Protein AF-A0A3D3G261-F1 (afdb_monomer_lite)

Radius of gyration: 17.69 Å; chains: 1; bounding box: 42×49×41 Å

Organism: Acinetobacter radioresistens (NCBI:txid40216)

InterPro domains:
  IPR010373 Protein of unknown function DUF968 [PF06147] (22-78)

Structure (mmCIF, N/CA/C/O backbone):
data_AF-A0A3D3G261-F1
#
_entry.id   AF-A0A3D3G261-F1
#
loop_
_atom_site.group_PDB
_atom_site.id
_atom_site.type_symbol
_atom_site.label_atom_id
_atom_site.label_alt_id
_atom_site.label_comp_id
_atom_site.label_asym_id
_atom_site.label_entity_id
_atom_site.label_seq_id
_atom_site.pdbx_PDB_ins_code
_atom_site.Cartn_x
_atom_site.Cartn_y
_atom_site.Cartn_z
_atom_site.occupancy
_atom_site.B_iso_or_equiv
_atom_site.auth_seq_id
_atom_site.auth_comp_id
_atom_site.auth_asym_id
_atom_site.auth_atom_id
_atom_site.pdbx_PDB_model_num
ATOM 1 N N . MET A 1 1 ? -29.586 39.610 -26.953 1.00 42.31 1 MET A N 1
ATOM 2 C CA . MET A 1 1 ? -29.216 38.236 -27.355 1.00 42.31 1 MET A CA 1
ATOM 3 C C . MET A 1 1 ? -28.217 37.709 -26.337 1.00 42.31 1 MET A C 1
ATOM 5 O O . MET A 1 1 ? -27.183 38.334 -26.159 1.00 42.31 1 MET A O 1
ATOM 9 N N . LYS A 1 2 ? -28.576 36.661 -25.588 1.00 39.91 2 LYS A N 1
ATOM 10 C CA . LYS A 1 2 ? -27.674 35.988 -24.641 1.00 39.91 2 LYS A CA 1
ATOM 11 C C . LYS A 1 2 ? -26.775 35.036 -25.433 1.00 39.91 2 LYS A C 1
ATOM 13 O O . LYS A 1 2 ? -27.309 34.235 -26.191 1.00 39.91 2 LYS A O 1
ATOM 18 N N . SER A 1 3 ? -25.463 35.114 -25.237 1.00 39.12 3 SER A N 1
ATOM 19 C CA . SER A 1 3 ? -24.551 34.012 -25.546 1.00 39.12 3 SER A CA 1
ATOM 20 C C . SER A 1 3 ? -24.027 33.495 -24.217 1.00 39.12 3 SER A C 1
ATOM 22 O O . SER A 1 3 ? -23.268 34.179 -23.536 1.00 39.12 3 SER A O 1
ATOM 24 N N . SER A 1 4 ? -24.539 32.337 -23.821 1.00 49.38 4 SER A N 1
ATOM 25 C CA . SER A 1 4 ? -24.082 31.563 -22.673 1.00 49.38 4 SER A CA 1
ATOM 26 C C . SER A 1 4 ? -22.962 30.639 -23.138 1.00 49.38 4 SER A C 1
ATOM 28 O O . SER A 1 4 ? -23.139 29.989 -24.166 1.00 49.38 4 SER A O 1
ATOM 30 N N . ASN A 1 5 ? -21.854 30.588 -22.396 1.00 48.97 5 ASN A N 1
ATOM 31 C CA . ASN A 1 5 ? -21.155 29.368 -21.955 1.00 48.97 5 ASN A CA 1
ATOM 32 C C . ASN A 1 5 ? -19.694 29.692 -21.622 1.00 48.97 5 ASN A C 1
ATOM 34 O O . ASN A 1 5 ? -18.813 29.447 -22.430 1.00 48.97 5 ASN A O 1
ATOM 38 N N . ASP A 1 6 ? -19.454 30.205 -20.414 1.00 46.09 6 ASP A N 1
ATOM 39 C CA . ASP A 1 6 ? -18.110 30.328 -19.830 1.00 46.09 6 ASP A CA 1
ATOM 40 C C . ASP A 1 6 ? -18.169 30.055 -18.316 1.00 46.09 6 ASP A C 1
ATOM 42 O O . ASP A 1 6 ? -17.731 30.868 -17.508 1.00 46.09 6 ASP A O 1
ATOM 46 N N . ILE A 1 7 ? -18.794 28.953 -17.881 1.00 48.66 7 ILE A N 1
ATOM 47 C CA . ILE A 1 7 ? -18.802 28.559 -16.458 1.00 48.66 7 ILE A CA 1
ATOM 48 C C . ILE A 1 7 ? -18.852 27.025 -16.339 1.00 48.66 7 ILE A C 1
ATOM 50 O O . ILE A 1 7 ? -19.886 26.472 -15.990 1.00 48.66 7 ILE A O 1
ATOM 54 N N . GLU A 1 8 ? -17.762 26.311 -16.643 1.00 48.59 8 GLU A N 1
ATOM 55 C CA . GLU A 1 8 ? -17.698 24.858 -16.350 1.00 48.59 8 GLU A CA 1
ATOM 56 C C . GLU A 1 8 ? -16.297 24.306 -15.998 1.00 48.59 8 GLU A C 1
ATOM 58 O O . GLU A 1 8 ? -16.160 23.133 -15.686 1.00 48.59 8 GLU A O 1
ATOM 63 N N . SER A 1 9 ? -15.236 25.123 -15.947 1.00 50.16 9 SER A N 1
ATOM 64 C CA . SER A 1 9 ? -13.862 24.621 -15.713 1.00 50.16 9 SER A CA 1
ATOM 65 C C . SER A 1 9 ? -13.425 24.549 -14.237 1.00 50.16 9 SER A C 1
ATOM 67 O O . SER A 1 9 ? -12.404 23.941 -13.909 1.00 50.16 9 SER A O 1
ATOM 69 N N . GLY A 1 10 ? -14.180 25.163 -13.318 1.00 49.00 10 GLY A N 1
ATOM 70 C CA . GLY A 1 10 ? -13.789 25.298 -11.906 1.00 49.00 10 GLY A CA 1
ATOM 71 C C . GLY A 1 10 ? -14.226 24.151 -10.988 1.00 49.00 10 GLY A C 1
ATOM 72 O O . GLY A 1 10 ? -13.541 23.858 -10.010 1.00 49.00 10 GLY A O 1
ATOM 73 N N . GLN A 1 11 ? -15.344 23.484 -11.288 1.00 49.16 11 GLN A N 1
ATOM 74 C CA . GLN A 1 11 ? -15.883 22.421 -10.427 1.00 49.16 11 GLN A CA 1
ATOM 75 C C . GLN A 1 11 ? -15.216 21.065 -10.694 1.00 49.16 11 GLN A C 1
ATOM 77 O O . GLN A 1 11 ? -14.853 20.380 -9.736 1.00 49.16 11 GLN A O 1
ATOM 82 N N . GLU A 1 12 ? -14.934 20.742 -11.961 1.00 46.66 12 GLU A N 1
ATOM 83 C CA . GLU A 1 12 ? -14.313 19.475 -12.379 1.00 46.66 12 GLU A CA 1
ATOM 84 C C . GLU A 1 12 ? -12.937 19.250 -11.728 1.00 46.66 12 GLU A C 1
ATOM 86 O O . GLU A 1 12 ? -12.619 18.162 -11.246 1.00 46.66 12 GLU A O 1
ATOM 91 N N . THR A 1 13 ? -12.119 20.305 -11.638 1.00 55.56 13 THR A N 1
ATOM 92 C CA . THR A 1 13 ? -10.771 20.219 -11.054 1.00 55.56 13 THR A CA 1
ATOM 93 C C . THR A 1 13 ? -10.806 19.984 -9.544 1.00 55.56 13 THR A C 1
ATOM 95 O O . THR A 1 13 ? -9.981 19.235 -9.022 1.00 55.56 13 THR A O 1
ATOM 98 N N . SER A 1 14 ? -11.784 20.559 -8.838 1.00 56.22 14 SER A N 1
ATOM 99 C CA . SER A 1 14 ? -11.952 20.368 -7.394 1.00 56.22 14 SER A CA 1
ATOM 100 C C . SER A 1 14 ? -12.383 18.938 -7.048 1.00 56.22 14 SER A C 1
ATOM 102 O O . SER A 1 14 ? -11.881 18.354 -6.085 1.00 56.22 14 SER A O 1
ATOM 104 N N . GLU A 1 15 ? -13.235 18.336 -7.879 1.00 54.88 15 GLU A N 1
ATOM 105 C CA . GLU A 1 15 ? -13.742 16.977 -7.697 1.00 54.88 15 GLU A CA 1
ATOM 106 C C . GLU A 1 15 ? -12.675 15.933 -8.069 1.00 54.88 15 GLU A C 1
ATOM 108 O O . GLU A 1 15 ? -12.423 15.001 -7.304 1.00 54.88 15 GLU A O 1
ATOM 113 N N . LEU A 1 16 ? -11.914 16.163 -9.146 1.00 53.88 16 LEU A N 1
ATOM 114 C CA . LEU A 1 16 ? -10.746 15.352 -9.523 1.00 53.88 16 LEU A CA 1
ATOM 115 C C . LEU A 1 16 ? -9.608 15.412 -8.484 1.00 53.88 16 LEU A C 1
ATOM 117 O O . LEU A 1 16 ? -8.972 14.393 -8.192 1.00 53.88 16 LEU A O 1
ATOM 121 N N . ILE A 1 17 ? -9.349 16.581 -7.882 1.00 55.88 17 ILE A N 1
ATOM 122 C CA . ILE A 1 17 ? -8.386 16.725 -6.773 1.00 55.88 17 ILE A CA 1
ATOM 123 C C . ILE A 1 17 ? -8.905 16.004 -5.518 1.00 55.88 17 ILE A C 1
ATOM 125 O O . ILE A 1 17 ? -8.135 15.286 -4.866 1.00 55.88 17 ILE A O 1
ATOM 129 N N . SER A 1 18 ? -10.204 16.129 -5.223 1.00 55.88 18 SER A N 1
ATOM 130 C CA . SER A 1 18 ? -10.893 15.415 -4.138 1.00 55.88 18 SER A CA 1
ATOM 131 C C . SER A 1 18 ? -10.806 13.887 -4.308 1.00 55.88 18 SER A C 1
ATOM 133 O O . SER A 1 18 ? -10.537 13.167 -3.346 1.00 55.88 18 SER A O 1
ATOM 135 N N . MET A 1 19 ? -10.872 13.369 -5.542 1.00 61.16 19 MET A N 1
ATOM 136 C CA . MET A 1 19 ? -10.706 11.935 -5.837 1.00 61.16 19 MET A CA 1
ATOM 137 C C . MET A 1 19 ? -9.276 11.404 -5.611 1.00 61.16 19 MET A C 1
ATOM 139 O O . MET A 1 19 ? -9.088 10.201 -5.402 1.00 61.16 19 MET A O 1
ATOM 143 N N . LYS A 1 20 ? -8.240 12.258 -5.630 1.00 80.56 20 LYS A N 1
ATOM 144 C CA . LYS A 1 20 ? -6.840 11.825 -5.436 1.00 80.56 20 LYS A CA 1
ATOM 145 C C . LYS A 1 20 ? -6.462 11.664 -3.963 1.00 80.56 20 LYS A C 1
ATOM 147 O O . LYS A 1 20 ? -5.583 10.853 -3.650 1.00 80.56 20 LYS A O 1
ATOM 152 N N . ARG A 1 21 ? -7.073 12.441 -3.064 1.00 92.31 21 ARG A N 1
ATOM 153 C CA . ARG A 1 21 ? -6.709 12.506 -1.639 1.00 92.31 21 ARG A CA 1
ATOM 154 C C . ARG A 1 21 ? -7.916 12.186 -0.758 1.00 92.31 21 ARG A C 1
ATOM 156 O O . ARG A 1 21 ? -8.850 12.966 -0.669 1.00 92.31 21 ARG A O 1
ATOM 163 N N . ASN A 1 22 ? -7.870 11.070 -0.039 1.00 94.06 22 ASN A N 1
ATOM 164 C CA . ASN A 1 22 ? -8.945 10.614 0.836 1.00 94.06 22 ASN A CA 1
ATOM 165 C C . ASN A 1 22 ? -8.391 10.253 2.219 1.00 94.06 22 ASN A C 1
ATOM 167 O O . ASN A 1 22 ? -7.967 9.126 2.491 1.00 94.06 22 ASN A O 1
ATOM 171 N N . HIS A 1 23 ? -8.423 11.230 3.123 1.00 94.31 23 HIS A N 1
ATOM 172 C CA . HIS A 1 23 ? -7.859 11.091 4.465 1.00 94.31 23 HIS A CA 1
ATOM 173 C C . HIS A 1 23 ? -8.599 10.032 5.295 1.00 94.31 23 HIS A C 1
ATOM 175 O O . HIS A 1 23 ? -7.957 9.309 6.059 1.00 94.31 23 HIS A O 1
ATOM 181 N N . LYS A 1 24 ? -9.920 9.890 5.102 1.00 94.38 24 LYS A N 1
ATOM 182 C CA . LYS A 1 24 ? -10.739 8.871 5.777 1.00 94.38 24 LYS A CA 1
ATOM 183 C C . LYS A 1 24 ? -10.292 7.464 5.384 1.00 94.38 24 LYS A C 1
ATOM 185 O O . LYS A 1 24 ? -10.028 6.642 6.260 1.00 94.38 24 LYS A O 1
ATOM 190 N N . ARG A 1 25 ? -10.096 7.215 4.085 1.00 95.06 25 ARG A N 1
ATOM 191 C CA . ARG A 1 25 ? -9.552 5.945 3.585 1.00 95.06 25 ARG A CA 1
ATOM 192 C C . ARG A 1 25 ? -8.174 5.665 4.171 1.00 95.06 25 ARG A C 1
ATOM 194 O O . ARG A 1 25 ? -7.955 4.584 4.706 1.00 95.06 25 ARG A O 1
ATOM 201 N N . LEU A 1 26 ? -7.254 6.632 4.131 1.00 97.25 26 LEU A N 1
ATOM 202 C CA . LEU A 1 26 ? -5.912 6.436 4.692 1.00 97.25 26 LEU A CA 1
ATOM 203 C C . LEU A 1 26 ? -5.942 6.134 6.197 1.00 97.25 26 LEU A C 1
ATOM 205 O O . LEU A 1 26 ? -5.111 5.368 6.685 1.00 97.25 26 LEU A O 1
ATOM 209 N N . ALA A 1 27 ? -6.857 6.748 6.949 1.00 97.00 27 ALA A N 1
ATOM 210 C CA . ALA A 1 27 ? -7.041 6.451 8.366 1.00 97.00 27 ALA A CA 1
ATOM 211 C C . ALA A 1 27 ? -7.556 5.019 8.578 1.00 97.00 27 ALA A C 1
ATOM 213 O O . ALA A 1 27 ? -7.028 4.316 9.436 1.00 97.00 27 ALA A O 1
ATOM 214 N N . ALA A 1 28 ? -8.518 4.563 7.771 1.00 96.88 28 ALA A N 1
ATOM 215 C CA . ALA A 1 28 ? -9.035 3.197 7.831 1.00 96.88 28 ALA A CA 1
ATOM 216 C C . ALA A 1 28 ? -7.965 2.151 7.467 1.00 96.88 28 ALA A C 1
ATOM 218 O O . ALA A 1 28 ? -7.775 1.188 8.204 1.00 96.88 28 ALA A O 1
ATOM 219 N N . ILE A 1 29 ? -7.180 2.386 6.408 1.00 97.81 29 ILE A N 1
ATOM 220 C CA . ILE A 1 29 ? -6.074 1.505 5.986 1.00 97.81 29 ILE A CA 1
ATOM 221 C C . ILE A 1 29 ? -5.067 1.264 7.117 1.00 97.81 29 ILE A C 1
ATOM 223 O O . ILE A 1 29 ? -4.633 0.134 7.325 1.00 97.81 29 ILE A O 1
ATOM 227 N N . ARG A 1 30 ? -4.696 2.310 7.868 1.00 97.88 30 ARG A N 1
ATOM 228 C CA . ARG A 1 30 ? -3.716 2.205 8.967 1.00 97.88 30 ARG A CA 1
ATOM 229 C C . ARG A 1 30 ? -4.205 1.365 10.150 1.00 97.88 30 ARG A C 1
ATOM 231 O O . ARG A 1 30 ? -3.378 0.934 10.945 1.00 97.88 30 ARG A O 1
ATOM 238 N N . LYS A 1 31 ? -5.516 1.135 10.266 1.00 97.19 31 LYS A N 1
ATOM 239 C CA . LYS A 1 31 ? -6.111 0.271 11.297 1.00 97.19 31 LYS A CA 1
ATOM 240 C C . LYS A 1 31 ? -6.112 -1.208 10.903 1.00 97.19 31 LYS A C 1
ATOM 242 O O . LYS A 1 31 ? -6.310 -2.055 11.765 1.00 97.19 31 LYS A O 1
ATOM 247 N N . LEU A 1 32 ? -5.912 -1.529 9.622 1.00 97.69 32 LEU A N 1
ATOM 248 C CA . LEU A 1 32 ? -5.862 -2.913 9.158 1.00 97.69 32 LEU A CA 1
ATOM 249 C C . LEU A 1 32 ? -4.483 -3.532 9.439 1.00 97.69 32 LEU A C 1
ATOM 251 O O . LEU A 1 32 ? -3.465 -2.839 9.318 1.00 97.69 32 LEU A O 1
ATOM 255 N N . PRO A 1 33 ? -4.399 -4.841 9.735 1.00 98.25 33 PRO A N 1
ATOM 256 C CA . PRO A 1 33 ? -3.119 -5.531 9.806 1.00 98.25 33 PRO A CA 1
ATOM 257 C C . PRO A 1 33 ? -2.414 -5.517 8.445 1.00 98.25 33 PRO A C 1
ATOM 259 O O . PRO A 1 33 ? -3.030 -5.325 7.390 1.00 98.25 33 PRO A O 1
ATOM 262 N N . CYS A 1 34 ? -1.101 -5.723 8.470 1.00 98.69 34 CYS A N 1
ATOM 263 C CA . CYS A 1 34 ? -0.274 -5.779 7.276 1.00 98.69 34 CYS A CA 1
ATOM 264 C C . CYS A 1 34 ? -0.804 -6.878 6.355 1.00 98.69 34 CYS A C 1
ATOM 266 O O . CYS A 1 34 ? -0.785 -8.053 6.722 1.00 98.69 34 CYS A O 1
ATOM 268 N N . ILE A 1 35 ? -1.228 -6.517 5.146 1.00 98.62 35 ILE A N 1
ATOM 269 C CA . ILE A 1 35 ? -1.879 -7.448 4.221 1.00 98.62 35 ILE A CA 1
ATOM 270 C C . ILE A 1 35 ? -0.965 -8.609 3.804 1.00 98.62 35 ILE A C 1
ATOM 272 O O . ILE A 1 35 ? -1.442 -9.687 3.445 1.00 98.62 35 ILE A O 1
ATOM 276 N N . ARG A 1 36 ? 0.355 -8.396 3.888 1.00 98.25 36 ARG A N 1
ATOM 277 C CA . ARG A 1 36 ? 1.379 -9.390 3.563 1.00 98.25 36 ARG A CA 1
ATOM 278 C C . ARG A 1 36 ? 1.691 -10.339 4.719 1.00 98.25 36 ARG A C 1
ATOM 280 O O . ARG A 1 36 ? 1.789 -11.536 4.486 1.00 98.25 36 ARG A O 1
ATOM 287 N N . CYS A 1 37 ? 1.920 -9.822 5.929 1.00 98.25 37 CYS A N 1
ATOM 288 C CA . CYS A 1 37 ? 2.473 -10.621 7.036 1.00 98.25 37 CYS A CA 1
ATOM 289 C C . CYS A 1 37 ? 1.646 -10.619 8.327 1.00 98.25 37 CYS A C 1
ATOM 291 O O . CYS A 1 37 ? 2.067 -11.221 9.308 1.00 98.25 37 CYS A O 1
ATOM 293 N N . GLY A 1 38 ? 0.513 -9.920 8.368 1.00 98.25 38 GLY A N 1
ATOM 294 C CA . GLY A 1 38 ? -0.391 -9.907 9.521 1.00 98.25 38 GLY A CA 1
ATOM 295 C C . GLY A 1 38 ? 0.040 -9.028 10.698 1.00 98.25 38 GLY A C 1
ATOM 296 O O . GLY A 1 38 ? -0.700 -8.935 11.669 1.00 98.25 38 GLY A O 1
ATOM 297 N N . ASN A 1 39 ? 1.194 -8.351 10.636 1.00 98.38 39 ASN A N 1
ATOM 298 C CA . ASN A 1 39 ? 1.617 -7.433 11.700 1.00 98.38 39 ASN A CA 1
ATOM 299 C C . ASN A 1 39 ? 0.524 -6.373 11.984 1.00 98.38 39 ASN A C 1
ATOM 301 O O . ASN A 1 39 ? 0.042 -5.7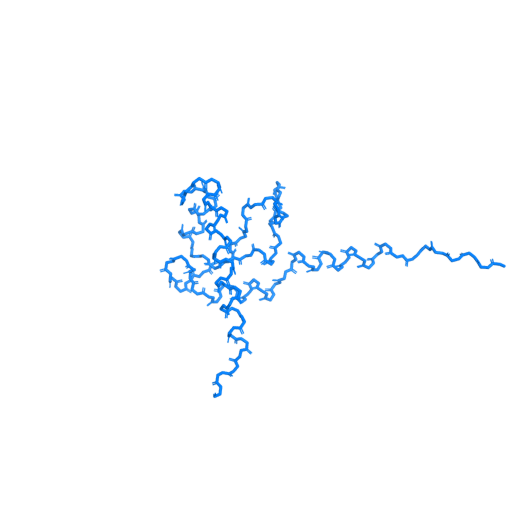62 11.027 1.00 98.38 39 ASN A O 1
ATOM 305 N N . PRO A 1 40 ? 0.149 -6.125 13.254 1.00 97.56 40 PRO A N 1
ATOM 306 C CA . PRO A 1 40 ? -0.983 -5.258 13.592 1.00 97.56 40 PRO A CA 1
ATOM 307 C C . PRO A 1 40 ? -0.719 -3.762 13.357 1.00 97.56 40 PRO A C 1
ATOM 309 O O . PRO A 1 40 ? -1.661 -2.977 13.306 1.00 97.56 40 PRO A O 1
ATOM 312 N N . HIS A 1 41 ? 0.541 -3.345 13.204 1.00 97.50 41 HIS A N 1
ATOM 313 C CA . HIS A 1 41 ? 0.924 -1.946 13.025 1.00 97.50 41 HIS A CA 1
ATOM 314 C C . HIS A 1 41 ? 1.270 -1.655 11.562 1.00 97.50 41 HIS A C 1
ATOM 316 O O . HIS A 1 41 ? 2.403 -1.857 11.109 1.00 97.50 41 HIS A O 1
ATOM 322 N N . SER A 1 42 ? 0.280 -1.150 10.826 1.00 97.94 42 SER A N 1
ATOM 323 C CA . SER A 1 42 ? 0.401 -0.841 9.400 1.00 97.94 42 SER A CA 1
ATOM 324 C C . SER A 1 42 ? 0.507 0.651 9.103 1.00 97.94 42 SER A C 1
ATOM 326 O O . SER A 1 42 ? -0.010 1.517 9.805 1.00 97.94 42 SER A O 1
ATOM 328 N N . GLN A 1 43 ? 1.135 0.942 7.973 1.00 98.62 43 GLN A N 1
ATOM 329 C CA . GLN A 1 43 ? 1.122 2.220 7.283 1.00 98.62 43 GLN A CA 1
ATOM 330 C C . GLN A 1 43 ? 0.266 2.094 6.016 1.00 98.62 43 GLN A C 1
ATOM 332 O O . GLN A 1 43 ? 0.071 0.997 5.490 1.00 98.62 43 GLN A O 1
ATOM 337 N N . ALA A 1 44 ? -0.230 3.225 5.513 1.00 98.38 44 ALA A N 1
ATOM 338 C CA . ALA A 1 44 ? -0.850 3.275 4.196 1.00 98.38 44 ALA A CA 1
ATOM 339 C C . ALA A 1 44 ? 0.248 3.360 3.129 1.00 98.38 44 ALA A C 1
ATOM 341 O O . ALA A 1 44 ? 0.909 4.394 3.014 1.00 98.38 44 ALA A O 1
ATOM 342 N N . ALA A 1 45 ? 0.440 2.269 2.392 1.00 98.44 45 ALA A N 1
ATOM 343 C CA . ALA A 1 45 ? 1.403 2.167 1.305 1.00 98.44 45 ALA A CA 1
ATOM 344 C C . ALA A 1 45 ? 0.719 2.470 -0.029 1.00 98.44 45 ALA A C 1
ATOM 346 O O . ALA A 1 45 ? -0.253 1.805 -0.394 1.00 98.44 45 ALA A O 1
ATOM 347 N N . HIS A 1 46 ? 1.202 3.486 -0.743 1.00 98.19 46 HIS A N 1
ATOM 348 C CA . HIS A 1 46 ? 0.699 3.866 -2.066 1.00 98.19 46 HIS A CA 1
ATOM 349 C C . HIS A 1 46 ? 1.254 2.946 -3.146 1.00 98.19 46 HIS A C 1
ATOM 351 O O . HIS A 1 46 ? 2.389 2.491 -3.057 1.00 98.19 46 HIS A O 1
ATOM 357 N N . SER A 1 47 ? 0.482 2.724 -4.207 1.00 97.88 47 SER 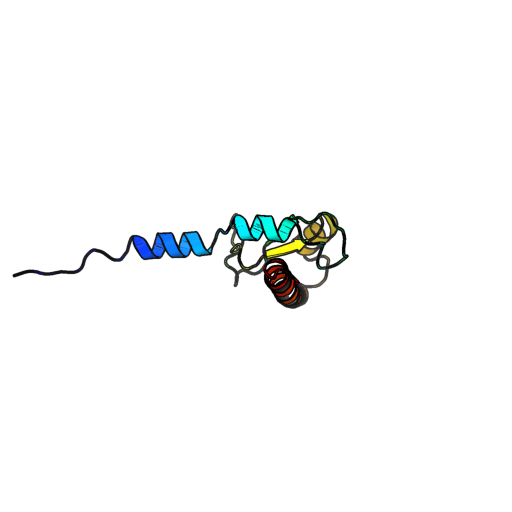A N 1
ATOM 358 C CA . SER A 1 47 ? 0.985 1.987 -5.364 1.00 97.88 47 SER A CA 1
ATOM 359 C C . SER A 1 47 ? 2.249 2.613 -5.961 1.00 97.88 47 SER A C 1
ATOM 361 O O . SER A 1 47 ? 2.379 3.838 -6.043 1.00 97.88 47 SER A O 1
ATOM 363 N N . ASN A 1 48 ? 3.137 1.753 -6.463 1.00 96.62 48 ASN A N 1
ATOM 364 C CA . ASN A 1 48 ? 4.329 2.144 -7.210 1.00 96.62 48 ASN A CA 1
ATOM 365 C C . ASN A 1 48 ? 4.107 2.304 -8.723 1.00 96.62 48 ASN A C 1
ATOM 367 O O . ASN A 1 48 ? 5.042 2.679 -9.429 1.00 96.62 48 ASN A O 1
ATOM 371 N N . SER A 1 49 ? 2.887 2.088 -9.219 1.00 95.12 49 SER A N 1
ATOM 372 C CA . SER A 1 49 ? 2.587 2.166 -10.651 1.00 95.12 49 SER A CA 1
ATOM 373 C C . SER A 1 49 ? 2.186 3.574 -11.107 1.00 95.12 49 SER A C 1
ATOM 375 O O . SER A 1 49 ? 1.361 4.242 -10.474 1.00 95.12 49 SER A O 1
ATOM 377 N N . ALA A 1 50 ? 2.722 4.013 -12.251 1.00 94.12 50 ALA A N 1
ATOM 378 C CA . ALA A 1 50 ? 2.335 5.271 -12.896 1.00 94.12 50 ALA A CA 1
ATOM 379 C C . ALA A 1 50 ? 0.852 5.273 -13.317 1.00 94.12 50 ALA A C 1
ATOM 381 O O . ALA A 1 50 ? 0.208 6.320 -13.251 1.00 94.12 50 ALA A O 1
ATOM 382 N N . LYS A 1 51 ? 0.280 4.092 -13.623 1.00 94.25 51 LYS A N 1
ATOM 383 C CA . LYS A 1 51 ? -1.148 3.905 -13.960 1.00 94.25 51 LYS A CA 1
ATOM 384 C C . LYS A 1 51 ? -2.094 4.400 -12.855 1.00 94.25 51 LYS A C 1
ATOM 386 O O . LYS A 1 51 ? -3.231 4.767 -13.112 1.00 94.25 51 LYS A O 1
ATOM 391 N N . HIS A 1 52 ? -1.597 4.459 -11.619 1.00 95.12 52 HIS A N 1
ATOM 392 C CA . HIS A 1 52 ? -2.326 4.910 -10.433 1.00 95.12 52 HIS A CA 1
ATOM 393 C C . HIS A 1 52 ? -2.066 6.389 -10.077 1.00 95.12 52 HIS A C 1
ATOM 395 O O . HIS A 1 52 ? -2.428 6.851 -8.988 1.00 95.12 52 HIS A O 1
ATOM 401 N N . GLY A 1 53 ? -1.419 7.142 -10.972 1.00 93.06 53 GLY A N 1
ATOM 402 C CA . GLY A 1 53 ? -1.115 8.563 -10.796 1.00 93.06 53 GLY A CA 1
ATOM 403 C C . GLY A 1 53 ? 0.146 8.852 -9.976 1.00 93.06 53 GLY A C 1
ATOM 404 O O . GLY A 1 53 ? 0.274 9.960 -9.441 1.00 93.06 53 GLY A O 1
ATOM 405 N N . LYS A 1 54 ? 1.060 7.876 -9.840 1.00 92.94 54 LYS A N 1
ATOM 406 C CA . LYS A 1 54 ? 2.397 8.094 -9.261 1.00 92.94 54 LYS A CA 1
ATOM 407 C C . LYS A 1 54 ? 3.270 8.893 -10.230 1.00 92.94 54 LYS A C 1
ATOM 409 O O . LYS A 1 54 ? 3.276 8.627 -11.427 1.00 92.94 54 LYS A O 1
ATOM 414 N N . GLY A 1 55 ? 4.055 9.825 -9.695 1.00 92.56 55 GLY A N 1
ATOM 415 C CA . GLY A 1 55 ? 5.024 10.615 -10.454 1.00 92.56 55 GLY A CA 1
ATOM 416 C C . GLY A 1 55 ? 6.212 11.042 -9.593 1.00 92.56 55 GLY A C 1
ATOM 417 O O . GLY A 1 55 ? 6.286 10.729 -8.402 1.00 92.56 55 GLY A O 1
ATOM 418 N N . ARG A 1 56 ? 7.162 11.779 -10.175 1.00 93.06 56 ARG A N 1
ATOM 419 C CA . ARG A 1 56 ? 8.318 12.306 -9.433 1.00 93.06 56 ARG A CA 1
ATOM 420 C C . ARG A 1 56 ? 7.840 13.290 -8.361 1.00 93.06 56 ARG A C 1
ATOM 422 O O . ARG A 1 56 ? 7.239 14.305 -8.684 1.00 93.06 56 ARG A O 1
ATOM 429 N N . GLY A 1 57 ? 8.073 12.966 -7.088 1.00 90.44 57 GLY A N 1
ATOM 430 C CA . GLY A 1 57 ? 7.573 13.756 -5.952 1.00 90.44 57 GLY A CA 1
ATOM 431 C C . GLY A 1 57 ? 6.060 13.645 -5.708 1.00 90.44 57 GLY A C 1
ATOM 432 O O . GLY A 1 57 ? 5.539 14.301 -4.811 1.00 90.44 57 GLY A O 1
ATOM 433 N N . ILE A 1 58 ? 5.350 12.801 -6.464 1.00 92.06 58 ILE A N 1
ATOM 434 C CA . ILE A 1 58 ? 3.890 12.677 -6.419 1.00 92.06 58 ILE A CA 1
ATOM 435 C C . ILE A 1 58 ? 3.515 11.246 -6.034 1.00 92.06 58 ILE A C 1
ATOM 437 O O . ILE A 1 58 ? 3.874 10.281 -6.710 1.00 92.06 58 ILE A O 1
ATOM 441 N N . LYS A 1 59 ? 2.744 11.107 -4.952 1.00 92.00 59 LYS A N 1
ATOM 442 C CA . LYS A 1 59 ? 2.154 9.823 -4.554 1.00 92.00 59 LYS A CA 1
ATOM 443 C C . LYS A 1 59 ? 0.979 9.463 -5.475 1.00 92.00 59 LYS A C 1
ATOM 445 O O . LYS A 1 59 ? 0.275 10.356 -5.951 1.00 92.00 59 LYS A O 1
ATOM 450 N N . ALA A 1 60 ? 0.759 8.163 -5.682 1.00 95.94 60 ALA A N 1
ATOM 451 C CA . ALA A 1 60 ? -0.449 7.650 -6.332 1.00 95.94 60 ALA A CA 1
ATOM 452 C C . ALA A 1 60 ? -1.726 8.117 -5.602 1.00 95.94 60 ALA A C 1
ATOM 454 O O . ALA A 1 60 ? -1.660 8.576 -4.456 1.00 95.94 60 ALA A O 1
ATOM 455 N N . SER A 1 61 ? -2.888 8.001 -6.256 1.00 96.19 61 SER A N 1
ATOM 456 C CA . SER A 1 61 ? -4.175 8.297 -5.605 1.00 96.19 61 SER A CA 1
ATOM 457 C C . SER A 1 61 ? -4.375 7.434 -4.355 1.00 96.19 61 SER A C 1
ATOM 459 O O . SER A 1 61 ? -3.991 6.263 -4.323 1.00 96.19 61 SER A O 1
ATOM 461 N N . ASP A 1 62 ? -5.012 8.000 -3.328 1.00 96.88 62 ASP A N 1
ATOM 462 C CA . ASP A 1 62 ? -5.303 7.299 -2.076 1.00 96.88 62 ASP A CA 1
ATOM 463 C C . ASP A 1 62 ? -6.225 6.084 -2.276 1.00 96.88 62 ASP A C 1
ATOM 465 O O . ASP A 1 62 ? -6.207 5.176 -1.443 1.00 96.88 62 ASP A O 1
ATOM 469 N N . GLN A 1 63 ? -6.974 6.000 -3.386 1.00 96.19 63 GLN A N 1
ATOM 470 C CA . GLN A 1 63 ? -7.738 4.794 -3.734 1.00 96.19 63 GLN A CA 1
ATOM 471 C C . GLN A 1 63 ? -6.832 3.574 -3.988 1.00 96.19 63 GLN A C 1
ATOM 473 O O . GLN A 1 63 ? -7.223 2.447 -3.697 1.00 96.19 63 GLN A O 1
ATOM 478 N N . PHE A 1 64 ? -5.588 3.796 -4.425 1.00 98.00 64 PHE A N 1
ATOM 479 C CA . PHE A 1 64 ? -4.578 2.763 -4.662 1.00 98.00 64 PHE A CA 1
ATOM 480 C C . PHE A 1 64 ? -3.603 2.692 -3.486 1.00 98.00 64 PHE A C 1
ATOM 482 O O . PHE A 1 64 ? -2.409 2.983 -3.610 1.00 98.00 64 PHE A O 1
ATOM 489 N N . THR A 1 65 ? -4.139 2.314 -2.327 1.00 98.44 65 THR A N 1
ATOM 490 C CA . THR A 1 65 ? -3.376 2.120 -1.089 1.00 98.44 65 THR A CA 1
ATOM 491 C C . THR A 1 65 ? -3.681 0.781 -0.432 1.00 98.44 65 THR A C 1
ATOM 493 O O . THR A 1 65 ? -4.818 0.308 -0.473 1.00 98.44 65 THR A O 1
ATOM 496 N N . VAL A 1 66 ? -2.658 0.190 0.189 1.00 98.75 66 VAL A N 1
ATOM 497 C CA . VAL A 1 66 ? -2.733 -1.072 0.943 1.00 98.75 66 VAL A CA 1
ATOM 498 C C . VAL A 1 66 ? -2.138 -0.911 2.345 1.00 98.75 66 VAL A C 1
ATOM 500 O O . VAL A 1 66 ? -1.375 0.024 2.599 1.00 98.75 66 VAL A O 1
ATOM 503 N N . SER A 1 67 ? -2.485 -1.810 3.270 1.00 98.75 67 SER A N 1
ATOM 504 C CA . SER A 1 67 ? -1.939 -1.831 4.631 1.00 98.75 67 SER A CA 1
ATOM 505 C C . SER A 1 67 ? -0.638 -2.639 4.683 1.00 98.75 67 SER A C 1
ATOM 507 O O . SER A 1 67 ? -0.651 -3.855 4.512 1.00 98.75 67 SER A O 1
ATOM 509 N N . LEU A 1 68 ? 0.506 -1.998 4.932 1.00 98.88 68 LEU A N 1
ATOM 510 C CA . LEU A 1 68 ? 1.793 -2.692 5.106 1.00 98.88 68 LEU A CA 1
ATOM 511 C C . LEU A 1 68 ? 2.506 -2.217 6.369 1.00 98.88 68 LEU A C 1
ATOM 513 O O . LEU A 1 68 ? 2.559 -1.023 6.645 1.00 98.88 68 LEU A O 1
ATOM 517 N N . CYS A 1 69 ? 3.107 -3.137 7.127 1.00 98.81 69 CYS A N 1
ATOM 518 C CA . CYS A 1 69 ? 4.013 -2.758 8.213 1.00 98.81 69 CYS A CA 1
ATOM 519 C C . CYS A 1 69 ? 5.300 -2.143 7.654 1.00 98.81 69 CYS A C 1
ATOM 521 O O . CYS A 1 69 ? 5.650 -2.389 6.499 1.00 98.81 69 CYS A O 1
ATOM 523 N N . PHE A 1 70 ? 6.050 -1.412 8.484 1.00 98.56 70 PHE A N 1
ATOM 524 C CA . PHE A 1 70 ? 7.227 -0.662 8.026 1.00 98.56 70 PHE A CA 1
ATOM 525 C C . PHE A 1 70 ? 8.241 -1.522 7.244 1.00 98.56 70 PHE A C 1
ATOM 527 O O . PHE A 1 70 ? 8.786 -1.069 6.242 1.00 98.56 70 PHE A O 1
ATOM 534 N N . LYS A 1 71 ? 8.454 -2.785 7.653 1.00 98.69 71 LYS A N 1
ATOM 535 C CA . LYS A 1 71 ? 9.381 -3.716 6.982 1.00 98.69 71 LYS A CA 1
ATOM 536 C C . LYS A 1 71 ? 8.891 -4.103 5.588 1.00 98.69 71 LYS A C 1
ATOM 538 O O . LYS A 1 71 ? 9.644 -4.026 4.624 1.00 98.69 71 LYS A O 1
ATOM 543 N N . CYS A 1 72 ? 7.625 -4.516 5.480 1.00 98.75 72 CYS A N 1
ATOM 544 C CA . CYS A 1 72 ? 7.050 -4.932 4.199 1.00 98.75 72 CYS A CA 1
ATOM 545 C C . CYS A 1 72 ? 6.848 -3.741 3.259 1.00 98.75 72 CYS A C 1
ATOM 547 O O . CYS A 1 72 ? 7.038 -3.889 2.059 1.00 98.75 72 CYS A O 1
ATOM 549 N N . HIS A 1 73 ? 6.498 -2.575 3.804 1.00 98.75 73 HIS A N 1
ATOM 550 C CA . HIS A 1 73 ? 6.347 -1.333 3.053 1.00 98.75 73 HIS A CA 1
ATOM 551 C C . HIS A 1 73 ? 7.674 -0.925 2.411 1.00 98.75 73 HIS A C 1
ATOM 553 O O . HIS A 1 73 ? 7.732 -0.722 1.205 1.00 98.75 73 HIS A O 1
ATOM 559 N N . ALA A 1 74 ? 8.758 -0.920 3.191 1.00 98.62 74 ALA A N 1
ATOM 560 C CA . ALA A 1 74 ? 10.088 -0.597 2.693 1.00 98.62 74 ALA A CA 1
ATOM 561 C C . ALA A 1 74 ? 10.563 -1.569 1.594 1.00 98.62 74 ALA A C 1
ATOM 563 O O . ALA A 1 74 ? 11.092 -1.128 0.577 1.00 98.62 74 ALA A O 1
ATOM 564 N N . ALA A 1 75 ? 10.337 -2.877 1.771 1.00 98.56 75 ALA A N 1
ATOM 565 C CA . ALA A 1 75 ? 10.677 -3.882 0.761 1.00 98.56 75 ALA A CA 1
ATOM 566 C C . ALA A 1 75 ? 9.836 -3.738 -0.521 1.00 98.56 75 ALA A C 1
ATOM 568 O O . ALA A 1 75 ? 10.350 -3.889 -1.627 1.00 98.56 75 ALA A O 1
ATOM 569 N N . PHE A 1 76 ? 8.547 -3.411 -0.387 1.00 98.38 76 PHE A N 1
ATOM 570 C CA . PHE A 1 76 ? 7.664 -3.145 -1.523 1.00 98.38 76 PHE A CA 1
ATOM 571 C C . PHE A 1 76 ? 8.105 -1.904 -2.314 1.00 98.38 76 PHE A C 1
ATOM 573 O O . PHE A 1 76 ? 8.218 -1.968 -3.537 1.00 98.38 76 PHE A O 1
ATOM 580 N N . ASP A 1 77 ? 8.423 -0.805 -1.625 1.00 97.12 77 ASP A N 1
ATOM 581 C CA . ASP A 1 77 ? 8.861 0.450 -2.250 1.00 97.12 77 ASP A CA 1
ATOM 582 C C . ASP A 1 77 ? 10.189 0.329 -2.992 1.00 97.12 77 ASP A C 1
ATOM 584 O O . ASP A 1 77 ? 10.405 1.004 -4.001 1.00 97.12 77 ASP A O 1
ATOM 588 N N . ARG A 1 78 ? 11.070 -0.554 -2.515 1.00 97.38 78 ARG A N 1
ATOM 589 C CA . ARG A 1 78 ? 12.358 -0.839 -3.152 1.00 97.38 78 ARG A CA 1
ATOM 590 C C . ARG A 1 78 ? 12.309 -1.974 -4.176 1.00 97.38 78 ARG A C 1
ATOM 592 O O . ARG A 1 78 ? 13.351 -2.303 -4.729 1.00 97.38 78 ARG A O 1
ATOM 599 N N . PHE A 1 79 ? 11.130 -2.535 -4.466 1.00 96.75 79 PHE A N 1
ATOM 600 C CA . PHE A 1 79 ? 10.968 -3.693 -5.359 1.00 96.75 79 PHE A CA 1
ATOM 601 C C . PHE A 1 79 ? 11.835 -4.901 -4.943 1.00 96.75 79 PHE A C 1
ATOM 603 O O . PHE A 1 79 ? 12.400 -5.599 -5.775 1.00 96.75 79 PHE A O 1
ATOM 610 N N . GLU A 1 80 ? 11.943 -5.161 -3.640 1.00 98.12 80 GLU A N 1
ATOM 611 C CA . GLU A 1 80 ? 12.713 -6.289 -3.084 1.00 98.12 80 GLU A CA 1
ATOM 612 C C . GLU A 1 80 ? 11.876 -7.573 -2.954 1.00 98.12 80 GLU A C 1
ATOM 614 O O . GLU A 1 80 ? 12.386 -8.623 -2.575 1.00 98.12 80 GLU A O 1
ATOM 619 N N . LEU A 1 81 ? 10.572 -7.495 -3.237 1.00 96.25 81 LEU A N 1
ATOM 620 C CA . LEU A 1 81 ? 9.630 -8.617 -3.138 1.00 96.25 81 LEU A CA 1
ATOM 621 C C . LEU A 1 81 ? 9.408 -9.345 -4.475 1.00 96.25 81 LEU A C 1
ATOM 623 O O . LEU A 1 81 ? 8.590 -10.260 -4.531 1.00 96.25 81 LEU A O 1
ATOM 627 N N . GLY A 1 82 ? 10.099 -8.916 -5.532 1.00 95.31 82 GLY A N 1
ATOM 628 C CA . GLY A 1 82 ? 9.970 -9.411 -6.901 1.00 95.31 82 GLY A CA 1
ATOM 629 C C . GLY A 1 82 ? 10.364 -8.336 -7.914 1.00 95.31 82 GLY A C 1
ATOM 630 O O . GLY A 1 82 ? 10.681 -7.201 -7.549 1.00 95.31 82 GLY A O 1
ATOM 631 N N . ASN A 1 83 ? 10.317 -8.666 -9.200 1.00 96.00 83 ASN A N 1
ATOM 632 C CA . ASN A 1 83 ? 10.497 -7.683 -10.265 1.00 96.00 83 ASN A CA 1
ATOM 633 C C . ASN A 1 83 ? 9.299 -6.707 -10.342 1.00 96.00 83 ASN A C 1
ATOM 635 O O . ASN A 1 83 ? 8.310 -6.827 -9.619 1.00 96.00 83 ASN A O 1
ATOM 639 N N . ARG A 1 84 ? 9.367 -5.701 -11.225 1.00 94.19 84 ARG A N 1
ATOM 640 C CA . ARG A 1 84 ? 8.306 -4.680 -11.330 1.00 94.19 84 ARG A CA 1
ATOM 641 C C . ARG A 1 84 ? 6.936 -5.268 -11.678 1.00 94.19 84 ARG A C 1
ATOM 643 O O . ARG A 1 84 ? 5.956 -4.868 -11.062 1.00 94.19 84 ARG A O 1
ATOM 650 N N . ALA A 1 85 ? 6.877 -6.208 -12.620 1.00 96.38 85 ALA A N 1
ATOM 651 C CA . ALA A 1 85 ? 5.623 -6.830 -13.038 1.00 96.38 85 ALA A CA 1
ATOM 652 C C . ALA A 1 85 ? 5.030 -7.699 -11.917 1.00 96.38 85 ALA A C 1
ATOM 654 O O . ALA A 1 85 ? 3.836 -7.623 -11.634 1.00 96.38 85 ALA A O 1
A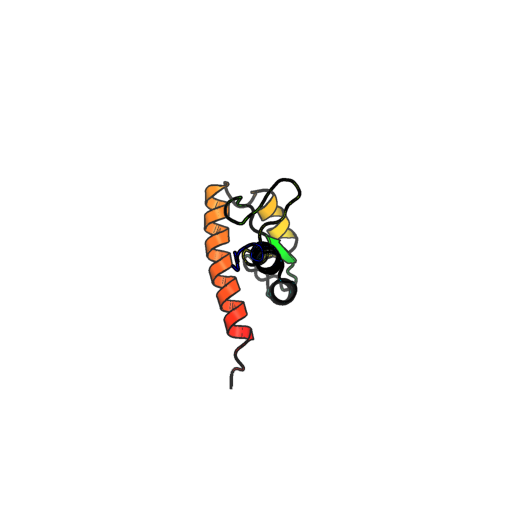TOM 655 N N . GLU A 1 86 ? 5.873 -8.460 -11.218 1.00 97.56 86 GLU A N 1
ATOM 656 C CA . GLU A 1 86 ? 5.468 -9.245 -10.045 1.00 97.56 86 GLU A CA 1
ATOM 657 C C . GLU A 1 86 ? 4.962 -8.347 -8.911 1.00 97.56 86 GLU A C 1
ATOM 659 O O . GLU A 1 86 ? 3.941 -8.643 -8.294 1.00 97.56 86 GLU A O 1
ATOM 664 N N . SER A 1 87 ? 5.639 -7.223 -8.666 1.00 97.25 87 SER A N 1
ATOM 665 C CA . SER A 1 87 ? 5.236 -6.231 -7.665 1.00 97.25 87 SER A CA 1
ATOM 666 C C . SER A 1 87 ? 3.878 -5.603 -7.995 1.00 97.25 87 SER A C 1
ATOM 668 O O . SER A 1 87 ? 3.039 -5.457 -7.105 1.00 97.25 87 SER A O 1
ATOM 670 N N . GLU A 1 88 ? 3.614 -5.288 -9.268 1.00 97.31 88 GLU A N 1
ATOM 671 C CA . GLU A 1 88 ? 2.302 -4.794 -9.704 1.00 97.31 88 GLU A CA 1
ATOM 672 C C . GLU A 1 88 ? 1.200 -5.846 -9.529 1.00 97.31 88 GLU A C 1
ATOM 674 O O . GLU A 1 88 ? 0.168 -5.543 -8.930 1.00 97.31 88 GLU A O 1
ATOM 679 N N . ALA A 1 89 ? 1.429 -7.088 -9.963 1.00 98.19 89 ALA A N 1
ATOM 680 C CA . ALA A 1 89 ? 0.457 -8.170 -9.802 1.00 98.19 89 ALA A CA 1
ATOM 681 C C . ALA A 1 89 ? 0.161 -8.468 -8.319 1.00 98.19 89 ALA A C 1
ATOM 683 O O . ALA A 1 89 ? -0.995 -8.646 -7.924 1.00 98.19 89 ALA A O 1
ATOM 684 N N . MET A 1 90 ? 1.198 -8.475 -7.478 1.00 98.38 90 MET A N 1
ATOM 685 C CA . MET A 1 90 ? 1.081 -8.651 -6.029 1.00 98.38 90 MET A CA 1
ATOM 686 C C . MET A 1 90 ? 0.282 -7.510 -5.388 1.00 98.38 90 MET A C 1
ATOM 688 O O . MET A 1 90 ? -0.601 -7.755 -4.562 1.00 98.38 90 MET A O 1
ATOM 692 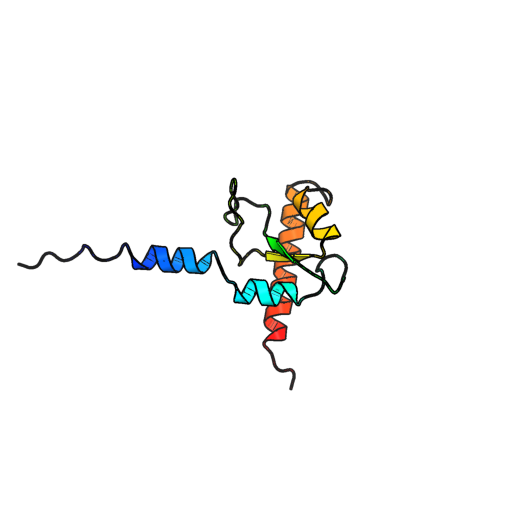N N . PHE A 1 91 ? 0.551 -6.267 -5.795 1.00 98.50 91 PHE A N 1
ATOM 693 C CA . PHE A 1 91 ? -0.184 -5.097 -5.328 1.00 98.50 91 PHE A CA 1
ATOM 694 C C . PHE A 1 91 ? -1.667 -5.161 -5.710 1.00 98.50 91 PHE A C 1
ATOM 696 O O . PHE A 1 91 ? -2.516 -4.890 -4.861 1.00 98.50 91 PHE A O 1
ATOM 703 N N . ASP A 1 92 ? -1.989 -5.558 -6.942 1.00 98.31 92 ASP A N 1
ATOM 704 C CA . ASP A 1 92 ? -3.372 -5.650 -7.421 1.00 98.31 92 ASP A CA 1
ATOM 705 C C . ASP A 1 92 ? -4.172 -6.681 -6.592 1.00 98.31 92 ASP A C 1
ATOM 707 O O . ASP A 1 92 ? -5.291 -6.402 -6.149 1.00 98.31 92 ASP A O 1
ATOM 711 N N . GLN A 1 93 ? -3.567 -7.826 -6.249 1.00 98.50 93 GLN A N 1
ATOM 712 C CA . GLN A 1 93 ? -4.176 -8.811 -5.342 1.00 98.50 93 GLN A CA 1
ATOM 713 C C . GLN A 1 93 ? -4.378 -8.265 -3.919 1.00 98.50 93 GLN A C 1
ATOM 715 O O . GLN A 1 93 ? -5.427 -8.480 -3.299 1.00 98.50 93 GLN A O 1
ATOM 720 N N . TRP A 1 94 ? -3.389 -7.554 -3.374 1.00 98.62 94 TRP A N 1
ATOM 721 C CA . TRP A 1 94 ? -3.505 -6.930 -2.055 1.00 98.62 94 TRP A CA 1
ATOM 722 C C . TRP A 1 94 ? -4.579 -5.848 -2.015 1.00 98.62 94 TRP A C 1
ATOM 724 O O . TRP A 1 94 ? -5.322 -5.777 -1.036 1.00 98.62 94 TRP A O 1
ATOM 734 N N . LEU A 1 95 ? -4.702 -5.049 -3.073 1.00 98.56 95 LEU A N 1
ATOM 735 C CA . LEU A 1 95 ? -5.696 -3.988 -3.170 1.00 98.56 95 LEU A CA 1
ATOM 736 C C . LEU A 1 95 ? -7.121 -4.547 -3.108 1.00 98.56 95 LEU A C 1
ATOM 738 O O . LEU A 1 95 ? -7.947 -4.030 -2.354 1.00 98.56 95 LEU A O 1
ATOM 742 N N . VAL A 1 96 ? -7.397 -5.642 -3.826 1.00 98.06 96 VAL A N 1
ATOM 743 C CA . VAL A 1 96 ? -8.693 -6.341 -3.760 1.00 98.06 96 VAL A CA 1
ATOM 744 C C . VAL A 1 96 ? -8.998 -6.794 -2.332 1.00 98.06 96 VAL A C 1
ATOM 746 O O . VAL A 1 96 ? -10.094 -6.552 -1.820 1.00 98.06 96 VAL A O 1
ATOM 749 N N . ARG A 1 97 ? -8.029 -7.426 -1.660 1.00 97.75 97 ARG A N 1
ATOM 750 C CA . ARG A 1 97 ? -8.214 -7.922 -0.288 1.00 97.75 97 ARG A CA 1
ATOM 751 C C . ARG A 1 97 ? -8.447 -6.786 0.705 1.00 97.75 97 ARG A C 1
ATOM 753 O O . ARG A 1 97 ? -9.362 -6.874 1.516 1.00 97.75 97 ARG A O 1
ATOM 760 N N . VAL A 1 98 ? -7.667 -5.713 0.616 1.00 97.62 98 VAL A N 1
ATOM 761 C CA . VAL A 1 98 ? -7.810 -4.528 1.471 1.00 97.62 98 VAL A CA 1
ATOM 762 C C . VAL A 1 98 ? -9.166 -3.856 1.262 1.00 97.62 98 VAL A C 1
ATOM 764 O O . VAL A 1 98 ? -9.837 -3.536 2.238 1.00 97.62 98 VAL A O 1
ATOM 767 N N . ASN A 1 99 ? -9.617 -3.694 0.017 1.00 96.62 99 ASN A N 1
ATOM 768 C CA . ASN A 1 99 ? -10.940 -3.131 -0.265 1.00 96.62 99 ASN A CA 1
ATOM 769 C C .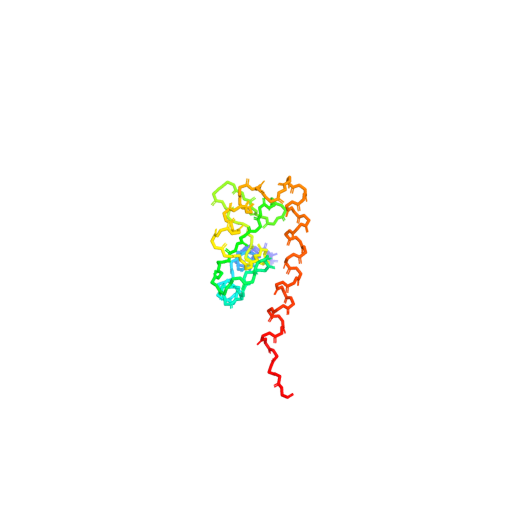 ASN A 1 99 ? -12.064 -3.999 0.312 1.00 96.62 99 ASN A C 1
ATOM 771 O O . ASN A 1 99 ? -13.019 -3.466 0.872 1.00 96.62 99 ASN A O 1
ATOM 775 N N . ARG A 1 100 ? -11.923 -5.329 0.254 1.00 95.94 100 ARG A N 1
ATOM 776 C CA . ARG A 1 100 ? -12.857 -6.244 0.917 1.00 95.94 100 ARG A CA 1
ATOM 777 C C . ARG A 1 100 ? -12.863 -6.040 2.434 1.00 95.94 100 ARG A C 1
ATOM 779 O O . ARG A 1 100 ? -13.942 -5.936 3.005 1.00 95.94 100 ARG A O 1
ATOM 786 N N . MET A 1 101 ? -11.697 -5.942 3.073 1.00 94.75 101 MET A N 1
ATOM 787 C CA . MET A 1 101 ? -11.602 -5.691 4.519 1.00 94.75 101 MET A CA 1
ATOM 788 C C . MET A 1 101 ? -12.284 -4.375 4.908 1.00 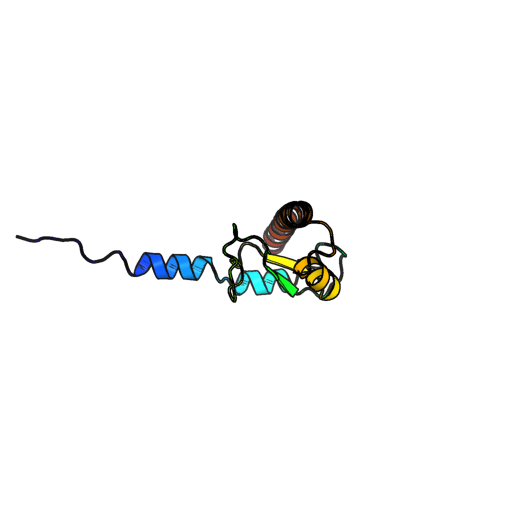94.75 101 MET A C 1
ATOM 790 O O . MET A 1 101 ? -13.085 -4.367 5.835 1.00 94.75 101 MET A O 1
ATOM 794 N N . LEU A 1 102 ? -12.047 -3.297 4.154 1.00 92.62 102 LEU A N 1
ATOM 795 C CA . LEU A 1 102 ? -12.710 -2.006 4.375 1.00 92.62 102 LEU A CA 1
ATOM 796 C C . LEU A 1 102 ? -14.236 -2.098 4.216 1.00 92.62 102 LEU A C 1
ATOM 798 O O . LEU A 1 102 ? -14.971 -1.555 5.027 1.00 92.62 102 LEU A O 1
ATOM 802 N N . SER A 1 103 ? -14.728 -2.844 3.222 1.00 89.62 103 SER A N 1
ATOM 803 C CA . SER A 1 103 ? -16.176 -3.029 3.027 1.00 89.62 103 SER A CA 1
ATOM 804 C C . SER A 1 103 ? -16.859 -3.868 4.116 1.00 89.62 103 SER A C 1
ATOM 806 O O . SER A 1 103 ? -18.083 -3.853 4.228 1.00 89.62 103 SER A O 1
ATOM 808 N N . GLN A 1 104 ? -16.087 -4.648 4.879 1.00 80.56 104 GLN A N 1
ATOM 809 C CA . GLN A 1 104 ? -16.592 -5.476 5.976 1.00 80.56 104 GLN A CA 1
ATOM 810 C C . GLN A 1 104 ? -16.557 -4.738 7.314 1.00 80.56 104 GLN A C 1
ATOM 812 O O . GLN A 1 104 ? -17.430 -4.980 8.136 1.00 80.56 104 GLN A O 1
ATOM 817 N N . THR A 1 105 ? -15.612 -3.817 7.528 1.00 62.31 105 THR A N 1
ATOM 818 C CA . THR A 1 105 ? -15.577 -2.989 8.748 1.00 62.31 105 THR A CA 1
ATOM 819 C C . THR A 1 105 ? -16.755 -2.025 8.859 1.00 62.31 105 THR A C 1
ATOM 821 O O . THR A 1 105 ? -17.075 -1.597 9.960 1.00 62.31 105 THR A O 1
ATOM 824 N N . ASP A 1 106 ? -17.401 -1.705 7.736 1.00 59.12 106 ASP A N 1
ATOM 825 C CA . ASP A 1 106 ? -18.585 -0.838 7.693 1.00 59.12 106 ASP A CA 1
ATOM 826 C C . ASP A 1 106 ? -19.899 -1.608 7.918 1.00 59.12 106 ASP A C 1
ATOM 828 O O . ASP A 1 106 ? -20.974 -1.010 7.939 1.00 59.12 106 ASP A O 1
ATOM 832 N N . LYS A 1 107 ? -19.840 -2.938 8.069 1.00 57.81 107 LYS A N 1
ATOM 833 C CA . LYS A 1 107 ? -21.006 -3.762 8.385 1.00 57.81 107 LYS A CA 1
ATOM 834 C C . LYS A 1 107 ? -20.994 -4.057 9.877 1.00 57.81 107 LYS A C 1
ATOM 836 O O . LYS A 1 107 ? -20.136 -4.802 10.345 1.00 57.81 107 LYS A O 1
ATOM 841 N N . GLU A 1 108 ? -21.953 -3.497 10.611 1.00 51.09 108 GLU A N 1
ATOM 842 C CA . GLU A 1 108 ? -22.289 -4.030 11.930 1.00 51.09 108 GLU A CA 1
ATOM 843 C C . GLU A 1 108 ? -22.693 -5.494 11.734 1.00 51.09 108 GLU A C 1
ATOM 845 O O . GLU A 1 108 ? -23.643 -5.808 11.013 1.00 51.09 108 GLU A O 1
ATOM 850 N N . ILE A 1 109 ? -21.885 -6.400 12.281 1.00 51.56 109 ILE A N 1
ATOM 851 C CA . ILE A 1 109 ? -22.214 -7.819 12.325 1.00 51.56 109 ILE A CA 1
ATOM 852 C C . ILE A 1 109 ? -23.213 -7.967 13.474 1.00 51.56 109 ILE A C 1
ATOM 854 O O . ILE A 1 109 ? -22.804 -8.094 14.626 1.00 51.56 109 ILE A O 1
ATOM 858 N N . PHE A 1 110 ? -24.500 -7.836 13.144 1.00 40.09 110 PHE A N 1
ATOM 859 C CA . PHE A 1 110 ? -25.627 -8.167 14.017 1.00 40.09 110 PHE A CA 1
ATOM 860 C C . PHE A 1 110 ? -25.890 -9.673 14.018 1.00 40.09 110 PHE A C 1
ATOM 862 O O . PHE A 1 110 ? -25.801 -10.284 12.925 1.00 40.09 110 PHE A O 1
#

Foldseek 3Di:
DDDDDDPDPPPVVVVVVVQQDDVPLQVLQQCAAALPPRHRGWGWAADPDVVQVDDDVDTGGSLQTHTHDPVVSVCLNVVVVHDPVVSVVVSVVRSVVRVVVVVVVPDDPD

Secondary structure (DSSP, 8-state):
--------HHHHHHHHHHHH--HHHHHHHHHSPPTTT--S--EEEEP--GGGT-BTTBPPPTTSEEEE-HHHHHHHHTTTTS-HHHHHHHHHHHHHHHHHHHHHHTS---

pLDDT: mean 86.0, std 19.46, range [39.12, 98.88]

Sequence (110 aa):
MKSSNDIESGQETSELISMKRNHKRLAAIRKLPCIRCGNPHSQAAHSNSAKHGKGRGIKASDQFTVSLCFKCHAAFDRFELGNRAESEAMFDQWLVRVNRMLSQTDKEIF